Protein AF-A0A9E8SMD8-F1 (afdb_monomer_lite)

Secondary structure (DSSP, 8-state):
---HHHHHHHHHHHHHHHHHS---HHHHHHHTT--HHHHHHHHHHHHHHH-SS-S------------EEEE-TTS-EEEE-S---HHHHHHHHTT-

pLDDT: mean 78.11, std 11.48, range [39.31, 90.38]

Organism: NCBI:txid2910158

Foldseek 3Di:
DDDPVVVLVVLLVLLVCVVPDPDDLVRSCVVVVHDSVVNVVSNVVNCVVPVPDPDDDPPPPPPQDQPDWDADPVRDIDTDRDDDDVVVVVVVVVVD

Sequence (96 aa):
MFKVAEKAEEMLRLV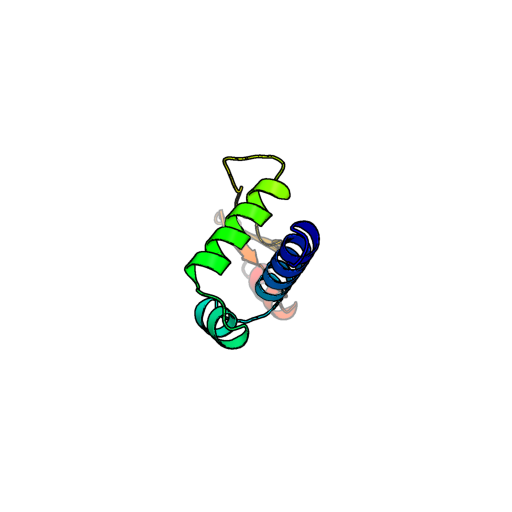TELESGEYDRQSFARLHGISVSKLDYWRARYRRQHSGRSGFVEIVNEPEPVLLEIVYPSGVLIRVKGELATARLRELVTLL

Structure (mmCIF, N/CA/C/O backbone):
data_AF-A0A9E8SMD8-F1
#
_entry.id   AF-A0A9E8SMD8-F1
#
loop_
_atom_site.group_PDB
_atom_site.id
_atom_site.type_symbol
_atom_site.label_atom_id
_atom_site.label_alt_id
_atom_site.label_comp_id
_atom_site.label_asym_id
_atom_site.label_entity_id
_atom_site.label_seq_id
_atom_site.pdbx_PDB_ins_code
_atom_site.Cartn_x
_atom_site.Cartn_y
_atom_site.Cartn_z
_atom_site.occupancy
_atom_site.B_iso_or_equiv
_atom_site.auth_seq_id
_atom_site.auth_comp_id
_atom_site.auth_asym_id
_atom_site.auth_atom_id
_atom_site.pdbx_PDB_model_num
ATOM 1 N N . MET A 1 1 ? 17.455 1.634 -39.609 1.00 39.31 1 MET A N 1
ATOM 2 C CA . MET A 1 1 ? 18.275 2.191 -38.509 1.00 39.31 1 MET A CA 1
ATOM 3 C C . MET A 1 1 ? 17.363 3.093 -37.681 1.00 39.31 1 MET A C 1
ATOM 5 O O . MET A 1 1 ? 17.239 4.268 -37.988 1.00 39.31 1 MET A O 1
ATOM 9 N N . PHE A 1 2 ? 16.613 2.519 -36.733 1.00 42.28 2 PHE A N 1
ATOM 10 C CA . PHE A 1 2 ? 15.605 3.260 -35.958 1.00 42.28 2 PHE A CA 1
ATOM 11 C C . PHE A 1 2 ? 16.287 4.165 -34.930 1.00 42.28 2 PHE A C 1
ATOM 13 O O . PHE A 1 2 ? 17.204 3.724 -34.225 1.00 42.28 2 PHE A O 1
ATOM 20 N N . LYS A 1 3 ? 15.889 5.440 -34.917 1.00 50.75 3 LYS A N 1
ATOM 21 C CA . LYS A 1 3 ? 16.517 6.516 -34.143 1.00 50.75 3 LYS A CA 1
ATOM 22 C C . LYS A 1 3 ? 16.390 6.207 -32.649 1.00 50.75 3 LYS A C 1
ATOM 24 O O . LYS A 1 3 ? 15.355 5.751 -32.183 1.00 50.75 3 LYS A O 1
ATOM 29 N N . VAL A 1 4 ? 17.453 6.458 -31.889 1.00 59.44 4 VAL A N 1
ATOM 30 C CA . VAL A 1 4 ? 17.580 6.110 -30.458 1.00 59.44 4 VAL A CA 1
ATOM 31 C C . VAL A 1 4 ? 16.412 6.623 -29.596 1.00 59.44 4 VAL A C 1
ATOM 33 O O . VAL A 1 4 ? 16.071 5.984 -28.604 1.00 59.44 4 VAL A O 1
ATOM 36 N N . ALA A 1 5 ? 15.777 7.728 -29.998 1.00 61.41 5 ALA A N 1
ATOM 37 C CA . ALA A 1 5 ? 14.613 8.303 -29.327 1.00 61.41 5 ALA A CA 1
ATOM 38 C C . ALA A 1 5 ? 13.361 7.408 -29.404 1.00 61.41 5 ALA A C 1
ATOM 40 O O . ALA A 1 5 ? 12.705 7.193 -28.393 1.00 61.41 5 ALA A O 1
ATOM 41 N N . GLU A 1 6 ? 13.093 6.805 -30.562 1.00 61.84 6 GLU A N 1
ATOM 42 C CA . GLU A 1 6 ? 11.895 5.987 -30.812 1.00 61.84 6 GLU A CA 1
ATOM 43 C C . GLU A 1 6 ? 11.911 4.708 -29.957 1.00 61.84 6 GLU A C 1
ATOM 45 O O . GLU A 1 6 ? 10.920 4.326 -29.342 1.00 61.84 6 GLU A O 1
ATOM 50 N N . LYS A 1 7 ? 13.101 4.114 -29.792 1.00 69.62 7 LYS A N 1
ATOM 51 C CA . LYS A 1 7 ? 13.311 2.962 -28.900 1.00 69.62 7 LYS A CA 1
ATOM 52 C C . LYS A 1 7 ? 13.171 3.306 -27.418 1.00 69.62 7 LYS A C 1
ATOM 54 O O . LYS A 1 7 ? 12.894 2.418 -26.615 1.00 69.62 7 LYS A O 1
ATOM 59 N N . ALA A 1 8 ? 13.450 4.550 -27.032 1.00 72.25 8 ALA A N 1
ATOM 60 C CA . ALA A 1 8 ? 13.320 4.987 -25.645 1.00 72.25 8 ALA A CA 1
ATOM 61 C C . ALA A 1 8 ? 11.853 5.237 -25.278 1.00 72.25 8 ALA A C 1
ATOM 63 O O . ALA A 1 8 ? 11.439 4.908 -24.171 1.00 72.25 8 ALA A O 1
ATOM 64 N N . GLU A 1 9 ? 11.073 5.760 -26.217 1.00 78.69 9 GLU A N 1
ATOM 65 C CA . GLU A 1 9 ? 9.638 5.983 -26.059 1.00 78.69 9 GLU A CA 1
ATOM 66 C C . GLU A 1 9 ? 8.860 4.659 -26.016 1.00 78.69 9 GLU A C 1
ATOM 68 O O . GLU A 1 9 ? 8.045 4.445 -25.120 1.00 78.69 9 GLU A O 1
ATOM 73 N N . GLU A 1 10 ? 9.197 3.716 -26.901 1.00 80.00 10 GLU A N 1
ATOM 74 C CA . GLU A 1 10 ? 8.637 2.359 -26.888 1.00 80.00 10 GLU A CA 1
ATOM 75 C C . GLU A 1 10 ? 8.951 1.621 -25.575 1.00 80.00 10 GLU A C 1
ATOM 77 O O . GLU A 1 10 ? 8.077 1.005 -24.965 1.00 80.00 10 GLU A O 1
ATOM 82 N N . MET A 1 11 ? 10.190 1.741 -25.092 1.00 84.69 11 MET A N 1
ATOM 83 C CA . MET A 1 11 ? 10.608 1.203 -23.796 1.00 84.69 11 MET A CA 1
ATOM 84 C C . MET A 1 11 ? 9.769 1.759 -22.641 1.00 84.69 11 MET A C 1
ATOM 86 O O . MET A 1 11 ? 9.318 0.998 -21.786 1.00 84.69 11 MET A O 1
ATOM 90 N N . LEU A 1 12 ? 9.580 3.079 -22.614 1.00 82.31 12 LEU A N 1
ATOM 91 C CA . LEU A 1 12 ? 8.835 3.775 -21.573 1.00 82.31 12 LEU A CA 1
ATOM 92 C C . LEU A 1 12 ? 7.377 3.310 -21.546 1.00 82.31 12 LEU A C 1
ATOM 94 O O . LEU A 1 12 ? 6.879 2.919 -20.494 1.00 82.31 12 LEU A O 1
ATOM 98 N N . ARG A 1 13 ? 6.742 3.257 -22.721 1.00 87.06 13 ARG A N 1
ATOM 99 C CA . ARG A 1 13 ? 5.364 2.791 -22.891 1.00 87.06 13 ARG A CA 1
ATOM 100 C C . ARG A 1 13 ? 5.162 1.378 -22.343 1.00 87.06 13 ARG A C 1
ATOM 102 O O . ARG A 1 13 ? 4.226 1.156 -21.583 1.00 87.06 13 ARG A O 1
ATOM 109 N N . LEU A 1 14 ? 6.055 0.447 -22.683 1.00 87.12 14 LEU A N 1
ATOM 110 C CA . LEU A 1 14 ? 5.969 -0.945 -22.227 1.00 87.12 14 LEU A CA 1
ATOM 111 C C . LEU A 1 14 ? 6.170 -1.089 -20.714 1.00 87.12 14 LEU A C 1
ATOM 113 O O . LEU A 1 14 ? 5.537 -1.932 -20.085 1.00 87.12 14 LEU A O 1
ATOM 117 N N . VAL A 1 15 ? 7.046 -0.276 -20.114 1.00 86.50 15 VAL A N 1
ATOM 118 C CA . VAL A 1 15 ? 7.230 -0.266 -18.655 1.00 86.50 15 VAL A CA 1
ATOM 119 C C . VAL A 1 15 ? 5.982 0.274 -17.957 1.00 86.50 15 VAL A C 1
ATOM 121 O O . VAL A 1 15 ? 5.556 -0.313 -16.968 1.00 86.50 15 VAL A O 1
ATOM 124 N N . THR A 1 16 ? 5.372 1.343 -18.470 1.00 84.88 16 THR A N 1
ATOM 125 C CA . THR A 1 16 ? 4.129 1.892 -17.910 1.00 84.88 16 THR A CA 1
ATOM 126 C C . THR A 1 16 ? 2.972 0.898 -18.009 1.00 84.88 16 THR A C 1
ATOM 128 O O . THR A 1 16 ? 2.260 0.710 -17.030 1.00 84.88 16 THR A O 1
ATOM 131 N N . GLU A 1 17 ? 2.822 0.226 -19.153 1.00 87.19 17 GLU A N 1
ATOM 132 C CA . GLU A 1 17 ? 1.772 -0.775 -19.386 1.00 87.19 17 GLU A CA 1
ATOM 133 C C . GLU A 1 17 ? 1.897 -1.986 -18.447 1.00 87.19 17 GLU A C 1
ATOM 135 O O . GLU A 1 17 ? 0.896 -2.469 -17.918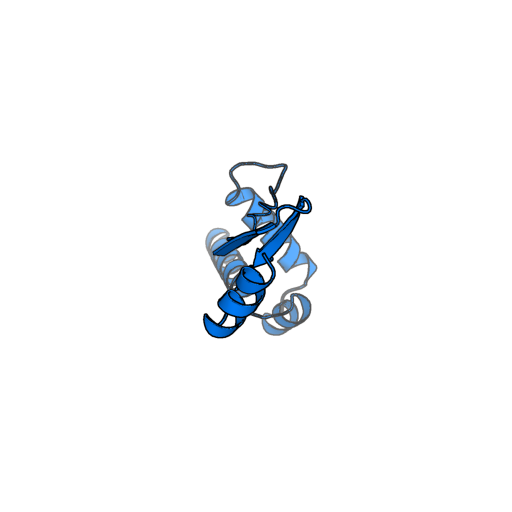 1.00 87.19 17 GLU A O 1
ATOM 140 N N . LEU A 1 18 ? 3.128 -2.434 -18.177 1.00 84.75 18 LEU A N 1
ATOM 141 C CA . LEU A 1 18 ? 3.396 -3.486 -17.197 1.00 84.75 18 LEU A CA 1
ATOM 142 C C . LEU A 1 18 ? 3.040 -3.067 -15.764 1.00 84.75 18 LEU A C 1
ATOM 144 O O . LEU A 1 18 ? 2.503 -3.880 -15.024 1.00 84.75 18 LEU A O 1
ATOM 148 N N . GLU A 1 19 ? 3.369 -1.840 -15.353 1.00 81.44 19 GLU A N 1
ATOM 149 C CA . GLU A 1 19 ? 3.097 -1.364 -13.984 1.00 81.44 19 GLU A CA 1
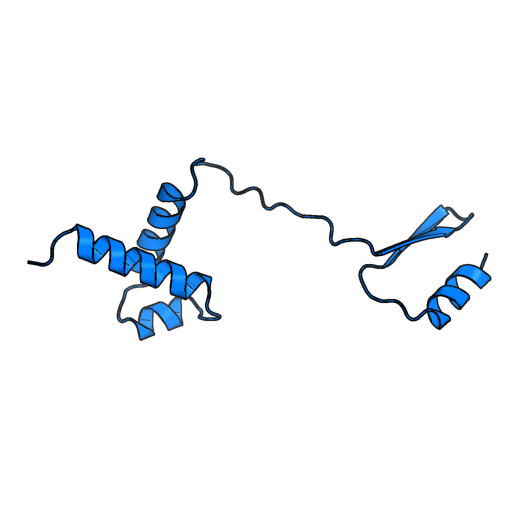ATOM 150 C C . GLU A 1 19 ? 1.604 -1.056 -13.760 1.00 81.44 19 GLU A C 1
ATOM 152 O O . GLU A 1 19 ? 1.136 -1.119 -12.628 1.00 81.44 19 GLU A O 1
ATOM 157 N N . SER A 1 20 ? 0.851 -0.726 -14.817 1.00 80.00 20 SER A N 1
ATOM 158 C CA . SER A 1 20 ? -0.593 -0.459 -14.735 1.00 80.00 20 SER A CA 1
ATOM 159 C C . SER A 1 20 ? -1.474 -1.700 -14.905 1.00 80.00 20 SER A C 1
ATOM 161 O O . SER A 1 20 ? -2.661 -1.648 -14.597 1.00 80.00 20 SER A O 1
ATOM 163 N N . GLY A 1 21 ? -0.935 -2.780 -15.472 1.00 77.75 21 GLY A N 1
ATOM 164 C CA . GLY A 1 21 ? -1.662 -4.023 -15.722 1.00 77.75 21 GLY A CA 1
ATOM 165 C C . GLY A 1 21 ? -1.455 -5.071 -14.626 1.00 77.75 21 GLY A C 1
ATOM 166 O O . GLY A 1 21 ? -0.513 -5.006 -13.847 1.00 77.75 21 GLY A O 1
ATOM 167 N N . GLU A 1 22 ? -2.292 -6.109 -14.613 1.00 76.62 22 GLU A N 1
ATOM 168 C CA . GLU A 1 22 ? -2.154 -7.268 -13.707 1.00 76.62 22 GLU A CA 1
ATOM 169 C C . GLU A 1 22 ? -1.221 -8.361 -14.266 1.00 76.62 22 GLU A C 1
ATOM 171 O O . GLU A 1 22 ? -1.312 -9.540 -13.916 1.00 76.62 22 GLU A O 1
ATOM 176 N N . TYR A 1 23 ? -0.329 -8.008 -15.192 1.00 79.38 23 TYR A N 1
ATOM 177 C CA . TYR A 1 23 ? 0.528 -8.989 -15.846 1.00 79.38 23 TYR A CA 1
ATOM 178 C C . TYR A 1 23 ? 1.730 -9.347 -14.971 1.00 79.38 23 TYR A C 1
ATOM 180 O O . TYR A 1 23 ? 2.492 -8.483 -14.539 1.00 79.38 23 TYR A O 1
ATOM 188 N N . ASP A 1 24 ? 1.982 -10.646 -14.796 1.00 84.12 24 ASP A N 1
ATOM 189 C CA . ASP A 1 24 ? 3.274 -11.088 -14.277 1.00 84.12 24 ASP A CA 1
ATOM 190 C C . ASP A 1 24 ? 4.399 -10.762 -15.276 1.00 84.12 24 ASP A C 1
ATOM 192 O O . ASP A 1 24 ? 4.245 -10.879 -16.498 1.00 84.12 24 ASP A O 1
ATOM 196 N N . ARG A 1 25 ? 5.575 -10.420 -14.740 1.00 83.81 25 ARG A N 1
ATOM 197 C CA . ARG A 1 25 ? 6.770 -10.027 -15.502 1.00 83.81 25 ARG A CA 1
ATOM 198 C C . ARG A 1 25 ? 7.154 -11.055 -16.561 1.00 83.81 25 ARG A C 1
ATOM 200 O O . ARG A 1 25 ? 7.562 -10.674 -17.658 1.00 83.81 25 ARG A O 1
ATOM 207 N N . GLN A 1 26 ? 7.043 -12.349 -16.250 1.00 85.94 26 GLN A N 1
ATOM 208 C CA . GLN A 1 26 ? 7.410 -13.408 -17.192 1.00 85.94 26 GLN A CA 1
ATOM 209 C C . GLN A 1 26 ? 6.384 -13.552 -18.314 1.00 85.94 26 GLN A C 1
ATOM 211 O O . GLN A 1 26 ? 6.741 -13.835 -19.459 1.00 85.94 26 GLN A O 1
ATOM 216 N N . SER A 1 27 ? 5.105 -13.375 -18.001 1.00 86.50 27 SER A N 1
ATOM 217 C CA . SER A 1 27 ? 4.026 -13.433 -18.986 1.00 86.50 27 SER A CA 1
ATOM 218 C C . SER A 1 27 ? 4.059 -12.221 -19.917 1.00 86.50 27 SER A C 1
ATOM 220 O O . SER A 1 27 ? 3.970 -12.395 -21.130 1.00 86.50 27 SER A O 1
ATOM 222 N N . PHE A 1 28 ? 4.319 -11.027 -19.384 1.00 89.44 28 PHE A N 1
ATOM 223 C CA . PHE A 1 28 ? 4.457 -9.802 -20.174 1.00 89.44 28 PHE A CA 1
ATOM 224 C C . PHE A 1 28 ? 5.674 -9.840 -21.110 1.00 89.44 28 PHE A C 1
ATOM 226 O O . PHE A 1 28 ? 5.568 -9.554 -22.301 1.00 89.44 28 PHE A O 1
ATOM 233 N N . ALA A 1 29 ? 6.832 -10.275 -20.603 1.00 87.69 29 ALA A N 1
ATOM 234 C CA . ALA A 1 29 ? 8.044 -10.433 -21.407 1.00 87.69 29 ALA A CA 1
ATOM 235 C C . ALA A 1 29 ? 7.823 -11.384 -22.601 1.00 87.69 29 ALA A C 1
ATOM 237 O O . ALA A 1 29 ? 8.218 -11.078 -23.727 1.00 87.69 29 ALA A O 1
ATOM 238 N N . ARG A 1 30 ? 7.124 -12.506 -22.372 1.00 87.12 30 ARG A N 1
ATOM 239 C CA . ARG A 1 30 ? 6.758 -13.457 -23.434 1.00 87.12 30 ARG A CA 1
ATOM 240 C C . ARG A 1 30 ? 5.780 -12.860 -24.444 1.00 87.12 30 ARG A C 1
ATOM 242 O O . ARG A 1 30 ? 6.001 -13.034 -25.638 1.00 87.12 30 ARG A O 1
ATOM 249 N N . LEU A 1 31 ? 4.751 -12.148 -23.983 1.00 88.06 31 LEU A N 1
ATOM 250 C CA . LEU A 1 31 ? 3.736 -11.528 -24.843 1.00 88.06 31 LEU A CA 1
ATOM 251 C C . LEU A 1 31 ? 4.347 -10.520 -25.826 1.00 88.06 31 LEU A C 1
ATOM 253 O O . LEU A 1 31 ? 4.015 -10.531 -27.007 1.00 88.06 31 LEU A O 1
ATOM 257 N N . HIS A 1 32 ? 5.274 -9.688 -25.351 1.00 85.06 32 HIS A N 1
ATOM 258 C CA . HIS A 1 32 ? 5.898 -8.639 -26.161 1.00 85.06 32 HIS A CA 1
ATOM 259 C C . HIS A 1 32 ? 7.215 -9.071 -26.830 1.00 85.06 32 HIS A C 1
ATOM 261 O O . HIS A 1 32 ? 7.898 -8.246 -27.436 1.00 85.06 32 HIS A O 1
ATOM 267 N N . GLY A 1 33 ? 7.601 -10.350 -26.730 1.00 87.38 33 GLY A N 1
ATOM 268 C CA . GLY A 1 33 ? 8.809 -10.881 -27.372 1.00 87.38 33 GLY A CA 1
ATOM 269 C C . GLY A 1 33 ? 10.118 -10.277 -26.846 1.00 87.38 33 GLY A C 1
ATOM 270 O O . GLY A 1 33 ? 11.102 -10.167 -27.579 1.00 87.38 33 GLY A O 1
ATOM 271 N N . ILE A 1 34 ? 10.143 -9.854 -25.581 1.00 88.62 34 ILE A N 1
ATOM 272 C CA . ILE A 1 34 ? 11.288 -9.195 -24.942 1.00 88.62 34 ILE A CA 1
ATOM 273 C C . ILE A 1 34 ? 11.849 -10.109 -23.854 1.00 88.62 34 ILE A C 1
ATOM 275 O O . ILE A 1 34 ? 11.115 -10.805 -23.163 1.00 88.62 34 ILE A O 1
ATOM 279 N N . SER A 1 35 ? 13.169 -10.116 -23.666 1.00 88.25 35 SER A N 1
ATOM 280 C CA . SER A 1 35 ? 13.759 -10.870 -22.560 1.00 88.25 35 SER A CA 1
ATOM 281 C C . SER A 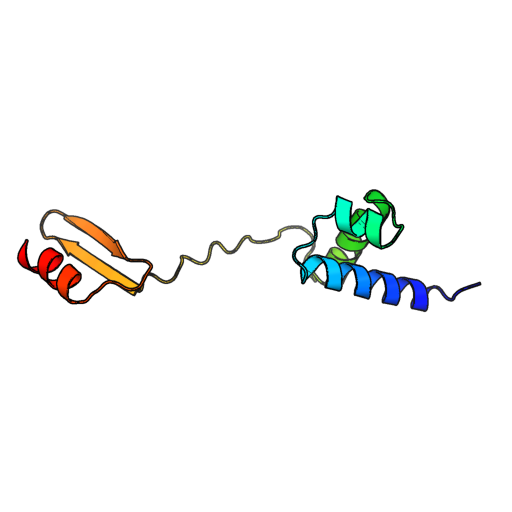1 35 ? 13.459 -10.206 -21.215 1.00 88.25 35 SER A C 1
ATOM 283 O O . SER A 1 35 ? 13.506 -8.981 -21.084 1.00 88.25 35 SER A O 1
ATOM 285 N N . VAL A 1 36 ? 13.228 -11.020 -20.183 1.00 87.44 36 VAL A N 1
ATOM 286 C CA . VAL A 1 36 ? 12.970 -10.535 -18.815 1.00 87.44 36 VAL A CA 1
ATOM 287 C C . VAL A 1 36 ? 14.095 -9.610 -18.338 1.00 87.44 36 VAL A C 1
ATOM 289 O O . VAL A 1 36 ? 13.830 -8.533 -17.820 1.00 87.44 36 VAL A O 1
ATOM 292 N N . SER A 1 37 ? 15.356 -9.949 -18.621 1.00 87.44 37 SER A N 1
ATOM 293 C CA . SER A 1 37 ? 16.509 -9.113 -18.259 1.00 87.44 37 SER A CA 1
ATOM 294 C C . SER A 1 37 ? 16.492 -7.734 -18.929 1.00 87.44 37 SER A C 1
ATOM 296 O O . SER A 1 37 ? 16.907 -6.745 -18.327 1.00 87.44 37 SER A O 1
ATOM 298 N N . LYS A 1 38 ? 16.012 -7.649 -20.177 1.00 87.62 38 LYS A N 1
ATOM 299 C CA . LYS A 1 38 ? 15.894 -6.383 -20.913 1.00 87.62 38 LYS A CA 1
ATOM 300 C C . LYS A 1 38 ? 14.759 -5.532 -20.344 1.00 87.62 38 LYS A C 1
ATOM 302 O O . LYS A 1 38 ? 14.945 -4.331 -20.169 1.00 87.62 38 LYS A O 1
ATOM 307 N N . LEU A 1 39 ? 13.646 -6.165 -19.981 1.00 88.06 39 LEU A N 1
ATOM 308 C CA . LEU A 1 39 ? 12.523 -5.531 -19.293 1.00 88.06 39 LEU A CA 1
ATOM 309 C C . LEU A 1 39 ? 12.923 -5.010 -17.901 1.00 88.06 39 LEU A C 1
ATOM 311 O O . LEU A 1 39 ? 12.637 -3.863 -17.567 1.00 88.06 39 LEU A O 1
ATOM 315 N N . ASP A 1 40 ? 13.665 -5.791 -17.114 1.00 87.06 40 ASP A N 1
ATOM 316 C CA . ASP A 1 40 ? 14.172 -5.366 -15.803 1.00 87.06 40 ASP A CA 1
ATOM 317 C C . ASP A 1 40 ? 15.165 -4.201 -15.917 1.00 87.06 40 ASP A C 1
ATOM 319 O O . ASP A 1 40 ? 15.103 -3.246 -15.136 1.00 87.06 40 ASP A O 1
ATOM 323 N N . TYR A 1 41 ? 16.049 -4.232 -16.921 1.00 87.31 41 TYR A N 1
ATOM 324 C CA . TYR A 1 41 ? 16.941 -3.112 -17.222 1.00 87.31 41 TYR A CA 1
ATOM 325 C C . TYR A 1 41 ? 16.151 -1.836 -17.543 1.00 87.31 41 TYR A C 1
ATOM 327 O O . TYR A 1 41 ? 16.466 -0.762 -17.023 1.00 87.31 41 TYR A O 1
ATOM 335 N N . TRP A 1 42 ? 15.102 -1.947 -18.359 1.00 89.06 42 TRP A N 1
ATOM 336 C CA . TRP A 1 42 ? 14.219 -0.833 -18.696 1.00 89.06 42 TRP A CA 1
ATOM 337 C C . TRP A 1 42 ? 13.487 -0.277 -17.480 1.00 89.06 42 TRP A C 1
ATOM 339 O O . TRP A 1 42 ? 13.521 0.932 -17.271 1.00 89.06 42 TRP A O 1
ATOM 349 N N . ARG A 1 43 ? 12.940 -1.130 -16.608 1.00 86.31 43 ARG A N 1
ATOM 350 C CA . ARG A 1 43 ? 12.316 -0.705 -15.342 1.00 86.31 43 ARG A CA 1
ATOM 351 C C . ARG A 1 43 ? 13.303 0.000 -14.417 1.00 86.31 43 ARG A C 1
ATOM 353 O O . ARG A 1 43 ? 12.990 1.039 -13.838 1.00 86.31 43 ARG A O 1
ATOM 360 N N . ALA A 1 44 ? 14.515 -0.536 -14.270 1.00 83.75 44 ALA A N 1
ATOM 361 C CA . ALA A 1 44 ? 15.558 0.088 -13.460 1.00 83.75 44 ALA A CA 1
ATOM 362 C C . ALA A 1 44 ? 15.959 1.464 -14.014 1.00 83.75 44 ALA A C 1
ATOM 364 O O . ALA A 1 44 ? 16.131 2.414 -13.249 1.00 83.75 44 ALA A O 1
ATOM 365 N N . ARG A 1 45 ? 16.073 1.585 -15.339 1.00 82.88 45 ARG A N 1
ATOM 366 C CA . ARG A 1 45 ? 16.376 2.844 -16.023 1.00 82.88 45 ARG A CA 1
ATOM 367 C C . ARG A 1 45 ? 15.232 3.854 -15.909 1.00 82.88 45 ARG A C 1
ATOM 369 O O . ARG A 1 45 ? 15.504 5.007 -15.588 1.00 82.88 45 ARG A O 1
ATOM 376 N N . TYR A 1 46 ? 13.989 3.418 -16.107 1.00 82.25 46 TYR A N 1
ATOM 377 C CA . TYR A 1 46 ? 12.783 4.231 -15.957 1.00 82.25 46 TYR A CA 1
ATOM 378 C C . TYR A 1 46 ? 12.688 4.804 -14.544 1.00 82.25 46 TYR A C 1
ATOM 380 O O . TYR A 1 46 ? 12.579 6.019 -14.390 1.00 82.25 46 TYR A O 1
ATOM 388 N N . ARG A 1 47 ? 12.864 3.958 -13.516 1.00 78.25 47 ARG A N 1
ATOM 389 C CA . ARG A 1 47 ? 12.913 4.406 -12.119 1.00 78.25 47 ARG A CA 1
ATOM 390 C C . ARG A 1 47 ? 13.990 5.455 -11.911 1.00 78.25 47 ARG A C 1
ATOM 392 O O . ARG A 1 47 ? 13.652 6.536 -11.477 1.00 78.25 47 ARG A O 1
ATOM 399 N N . ARG A 1 48 ? 15.243 5.218 -12.313 1.00 76.75 48 ARG A N 1
ATOM 400 C CA . ARG A 1 48 ? 16.324 6.213 -12.148 1.00 76.75 48 ARG A CA 1
ATOM 401 C C . ARG A 1 48 ? 16.041 7.562 -12.815 1.00 76.75 48 ARG A C 1
ATOM 403 O O . ARG A 1 48 ? 16.524 8.572 -12.323 1.00 76.75 48 ARG A O 1
ATOM 410 N N . GLN A 1 49 ? 15.320 7.575 -13.936 1.00 74.38 49 GLN A N 1
ATOM 411 C CA . GLN A 1 49 ? 14.973 8.807 -14.650 1.00 74.38 49 GLN A CA 1
ATOM 412 C C . GLN A 1 49 ? 13.779 9.547 -14.026 1.00 74.38 49 GLN A C 1
ATOM 414 O O . GLN A 1 49 ? 13.755 10.771 -14.074 1.00 74.38 49 GLN A O 1
ATOM 419 N N . HIS A 1 50 ? 12.821 8.826 -13.433 1.00 71.38 50 HIS A N 1
ATOM 420 C CA . HIS A 1 50 ? 11.591 9.405 -12.868 1.00 71.38 50 HIS A CA 1
ATOM 421 C C . HIS A 1 50 ? 11.660 9.607 -11.349 1.00 71.38 50 HIS A C 1
ATOM 423 O O . HIS A 1 50 ? 10.960 10.450 -10.799 1.00 71.38 50 HIS A O 1
ATOM 429 N N . SER A 1 51 ? 12.532 8.880 -10.652 1.00 63.38 51 SER A N 1
ATOM 430 C CA . SER A 1 51 ? 12.861 9.119 -9.253 1.00 63.38 51 SER A CA 1
ATOM 431 C C . SER A 1 51 ? 14.020 10.111 -9.190 1.00 63.38 51 SER A C 1
ATOM 433 O O . SER A 1 51 ? 15.182 9.728 -9.324 1.00 63.38 51 SER A O 1
ATOM 435 N N . GLY A 1 52 ? 13.724 11.385 -8.927 1.00 57.94 52 GLY A N 1
ATOM 436 C CA . GLY A 1 52 ? 14.732 12.426 -8.670 1.00 57.94 52 GLY A CA 1
ATOM 437 C C . GLY A 1 52 ? 15.625 12.173 -7.441 1.00 57.94 52 GLY A C 1
ATOM 438 O O . GLY A 1 52 ? 16.480 12.994 -7.120 1.00 57.94 52 GLY A O 1
ATOM 439 N N . ARG A 1 53 ? 15.455 11.046 -6.739 1.00 55.47 53 ARG A N 1
ATOM 440 C CA . ARG A 1 53 ? 16.274 10.620 -5.602 1.00 55.47 53 ARG A CA 1
ATOM 441 C C . ARG A 1 53 ? 16.654 9.151 -5.745 1.00 55.47 53 ARG A C 1
ATOM 443 O O . ARG A 1 53 ? 15.860 8.247 -5.518 1.00 55.47 53 ARG A O 1
ATOM 450 N N . SER A 1 54 ? 17.906 8.930 -6.124 1.00 59.62 54 SER A N 1
ATOM 451 C CA . SER A 1 54 ? 18.576 7.639 -6.003 1.00 59.62 54 SER A CA 1
ATOM 452 C C . SER A 1 54 ? 18.741 7.282 -4.523 1.00 59.62 54 SER A C 1
ATOM 454 O O . SER A 1 54 ? 19.359 8.046 -3.788 1.00 59.62 54 SER A O 1
ATOM 456 N N . GLY A 1 55 ? 18.269 6.103 -4.109 1.00 65.25 55 GLY A N 1
ATOM 457 C CA . GLY A 1 55 ? 18.833 5.393 -2.952 1.00 65.25 55 GLY A CA 1
ATOM 458 C C . GLY A 1 55 ? 17.845 4.843 -1.928 1.00 65.25 55 GLY A C 1
ATOM 459 O O . GLY A 1 55 ? 18.178 3.873 -1.257 1.00 65.25 55 GLY A O 1
ATOM 460 N N . PHE A 1 56 ? 16.631 5.381 -1.831 1.00 60.59 56 PHE A N 1
ATOM 461 C CA . PHE A 1 56 ? 15.639 4.887 -0.876 1.00 60.59 56 PHE A CA 1
ATOM 462 C C . PHE A 1 56 ? 14.239 5.054 -1.463 1.00 60.59 56 PHE A C 1
ATOM 464 O O . PHE A 1 56 ? 13.833 6.167 -1.791 1.00 60.59 56 PHE A O 1
ATOM 471 N N . VAL A 1 57 ? 13.523 3.942 -1.640 1.00 62.91 57 VAL A N 1
ATOM 472 C CA . VAL A 1 57 ? 12.074 3.973 -1.852 1.00 62.91 57 VAL A CA 1
ATOM 473 C C . VAL A 1 57 ? 11.485 3.850 -0.462 1.00 62.91 57 VAL A C 1
ATOM 475 O O . VAL A 1 57 ? 11.517 2.773 0.129 1.00 62.91 57 VAL A O 1
ATOM 478 N N . GLU A 1 58 ? 11.039 4.972 0.092 1.00 66.50 58 GLU A N 1
ATOM 479 C CA . GLU A 1 58 ? 10.260 4.949 1.319 1.00 66.50 58 GLU A CA 1
ATOM 480 C C . GLU A 1 58 ? 8.984 4.157 1.028 1.00 66.50 58 GLU A C 1
ATOM 482 O O . GLU A 1 58 ? 8.140 4.575 0.236 1.00 66.50 58 GLU A O 1
ATOM 487 N N . ILE A 1 59 ? 8.875 2.966 1.617 1.00 66.56 59 ILE A N 1
ATOM 488 C CA . ILE A 1 59 ? 7.591 2.284 1.709 1.00 66.56 59 ILE A CA 1
ATOM 489 C C . ILE A 1 59 ? 6.846 3.077 2.770 1.00 66.56 59 ILE A C 1
ATOM 491 O O . ILE A 1 59 ? 7.024 2.834 3.964 1.00 66.56 59 ILE A O 1
ATOM 495 N N . VAL A 1 60 ? 6.097 4.088 2.333 1.00 64.75 60 VAL A N 1
ATOM 496 C CA . VAL A 1 60 ? 5.192 4.804 3.222 1.00 64.75 60 VAL A CA 1
ATOM 497 C C . VAL A 1 60 ? 4.172 3.765 3.663 1.00 64.75 60 VAL A C 1
ATOM 499 O O . VAL A 1 60 ? 3.270 3.393 2.916 1.00 64.75 60 VAL A O 1
ATOM 502 N N . ASN A 1 61 ? 4.373 3.214 4.857 1.00 59.44 61 ASN A N 1
ATOM 503 C CA . ASN A 1 61 ? 3.354 2.440 5.536 1.00 59.44 61 ASN A CA 1
ATOM 504 C C . ASN A 1 61 ? 2.355 3.471 6.056 1.00 59.44 61 ASN A C 1
ATOM 506 O O . ASN A 1 61 ? 2.395 3.837 7.231 1.00 59.44 61 ASN A O 1
ATOM 510 N N . GLU A 1 62 ? 1.563 4.044 5.144 1.00 67.81 62 GLU A N 1
ATOM 511 C CA . GLU A 1 62 ? 0.450 4.891 5.538 1.00 67.81 62 GLU A CA 1
ATOM 512 C C . GLU A 1 62 ? -0.408 4.027 6.459 1.00 67.81 62 GLU A C 1
ATOM 514 O O . GLU A 1 62 ? -0.855 2.953 6.039 1.00 67.81 62 GLU A O 1
ATOM 519 N N . PRO A 1 63 ? -0.567 4.407 7.740 1.00 66.12 63 PRO A N 1
ATOM 520 C CA . PRO A 1 63 ? -1.460 3.668 8.603 1.00 66.12 63 PRO A CA 1
ATOM 521 C C . PRO A 1 63 ? -2.825 3.709 7.928 1.00 66.12 63 PRO A C 1
ATOM 523 O O . PRO A 1 63 ? -3.363 4.794 7.704 1.00 66.12 63 PRO A O 1
ATOM 526 N N . GLU A 1 64 ? -3.343 2.533 7.559 1.00 69.38 64 GLU A N 1
ATOM 527 C CA . GLU A 1 64 ? -4.693 2.422 7.010 1.00 69.38 64 GLU A CA 1
ATOM 528 C C . GLU A 1 64 ? -5.631 3.269 7.875 1.00 69.38 64 GLU A C 1
ATOM 530 O O . GLU A 1 64 ? -5.543 3.174 9.109 1.00 69.38 64 GLU A O 1
ATOM 535 N N . PRO A 1 65 ? -6.482 4.111 7.266 1.00 72.31 65 PRO A N 1
ATOM 536 C CA . PRO A 1 65 ? -7.305 5.045 8.010 1.00 72.31 65 PRO A CA 1
ATOM 537 C C . PRO A 1 65 ? -8.139 4.269 9.029 1.00 72.31 65 PRO A C 1
ATOM 539 O O . PRO A 1 65 ? -9.028 3.491 8.684 1.00 72.31 65 PRO A O 1
ATOM 542 N N . VAL A 1 66 ? -7.817 4.453 10.310 1.00 69.25 66 VAL A N 1
ATOM 543 C CA . VAL A 1 66 ? -8.620 3.901 11.396 1.00 69.25 66 VAL A CA 1
ATOM 544 C C . VAL A 1 66 ? -9.889 4.736 11.443 1.00 69.25 66 VAL A C 1
ATOM 546 O O . VAL A 1 66 ? -9.848 5.919 11.772 1.00 69.25 66 VAL A O 1
ATOM 549 N N . LEU A 1 67 ? -11.013 4.124 11.082 1.00 79.25 67 LEU A N 1
ATOM 550 C CA . LEU A 1 67 ? -12.308 4.801 11.045 1.00 79.25 67 LEU A CA 1
ATOM 551 C C . LEU A 1 67 ? -12.854 5.044 12.455 1.00 79.25 67 LEU A C 1
ATOM 553 O O . LEU A 1 67 ? -13.607 5.990 12.673 1.00 79.25 67 LEU A O 1
ATOM 557 N N . LEU A 1 68 ? -12.484 4.184 13.409 1.00 84.75 68 LEU A N 1
ATOM 558 C CA . LEU A 1 68 ? -12.971 4.240 14.781 1.00 84.75 68 LEU A CA 1
ATOM 559 C C . LEU A 1 68 ? -11.992 3.578 15.763 1.00 84.75 68 LEU A C 1
ATOM 561 O O . LEU A 1 68 ? -11.495 2.474 15.518 1.00 84.75 68 LEU A O 1
ATOM 565 N N . GLU A 1 69 ? -11.793 4.222 16.913 1.00 88.69 69 GLU A N 1
ATOM 566 C CA . GLU A 1 69 ? -11.078 3.677 18.069 1.00 88.69 69 GLU A CA 1
ATOM 567 C C . GLU A 1 69 ? -11.998 3.677 19.304 1.00 88.69 69 GLU A C 1
ATOM 569 O O . GLU A 1 69 ? -12.653 4.679 19.594 1.00 88.69 69 GLU A O 1
ATOM 574 N N . ILE A 1 70 ? -12.073 2.547 20.017 1.00 87.94 70 ILE A N 1
ATOM 575 C CA . ILE A 1 70 ? -12.842 2.390 21.262 1.00 87.94 70 ILE A CA 1
ATOM 576 C C . ILE A 1 70 ? -11.864 2.076 22.396 1.00 87.94 70 ILE A C 1
ATOM 578 O O . ILE A 1 70 ? -11.127 1.091 22.319 1.00 87.94 70 ILE A O 1
ATOM 582 N N . VAL A 1 71 ? -11.884 2.892 23.452 1.00 90.38 71 VAL A N 1
ATOM 583 C CA . VAL A 1 71 ? -11.031 2.737 24.640 1.00 90.38 71 VAL A CA 1
ATOM 584 C C . VAL A 1 71 ? -11.897 2.370 25.841 1.00 90.38 71 VAL A C 1
ATOM 586 O O . VAL A 1 71 ? -12.772 3.137 26.238 1.00 90.38 71 VAL A O 1
ATOM 589 N N . TYR A 1 72 ? -11.646 1.200 26.427 1.00 89.25 72 TYR A N 1
ATOM 590 C CA . TYR A 1 72 ? -12.341 0.728 27.624 1.00 89.25 72 TYR A CA 1
ATOM 591 C C . TYR A 1 72 ? -11.621 1.183 28.906 1.00 89.25 72 TYR A C 1
ATOM 593 O O . TYR A 1 72 ? -10.394 1.293 28.905 1.00 89.25 72 TYR A O 1
ATOM 601 N N . PRO A 1 73 ? -12.334 1.357 30.037 1.00 88.06 73 PRO A N 1
ATOM 602 C CA . PRO A 1 73 ? -11.750 1.672 31.343 1.00 88.06 73 PRO A CA 1
ATOM 603 C C . PRO A 1 73 ? -10.703 0.662 31.817 1.00 88.06 73 PRO A C 1
ATOM 605 O O . PRO A 1 73 ? -9.797 1.014 32.563 1.00 88.06 73 PRO A O 1
ATOM 608 N N . SER A 1 74 ? -10.801 -0.590 31.361 1.00 86.56 74 SER A N 1
ATOM 609 C CA . SER A 1 74 ? -9.801 -1.634 31.604 1.00 86.56 74 SER A CA 1
ATOM 610 C C . SER A 1 74 ? -8.459 -1.382 30.902 1.00 86.56 74 SER A C 1
ATOM 612 O O . SER A 1 74 ? -7.502 -2.112 31.145 1.00 86.56 74 SER A O 1
ATOM 614 N N . GLY A 1 75 ? -8.381 -0.385 30.016 1.00 86.38 75 GLY A N 1
ATOM 615 C CA . GLY A 1 75 ? -7.223 -0.101 29.170 1.00 86.38 75 GLY A CA 1
ATOM 616 C C . GLY A 1 75 ? -7.210 -0.882 27.853 1.00 86.38 75 GLY A C 1
ATOM 617 O O . GLY A 1 75 ? -6.272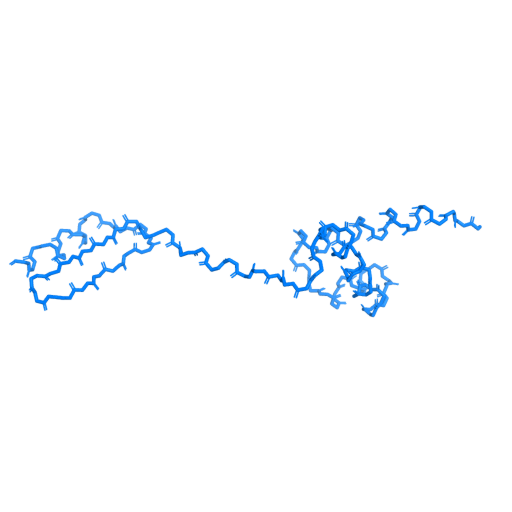 -0.738 27.071 1.00 86.38 75 GLY A O 1
ATOM 618 N N . VAL A 1 76 ? -8.235 -1.699 27.581 1.00 90.31 76 VAL A N 1
ATOM 619 C CA . VAL A 1 76 ? -8.376 -2.387 26.291 1.00 90.31 76 VAL A CA 1
ATOM 620 C C . VAL A 1 76 ? -8.714 -1.371 25.202 1.00 90.31 76 VAL A C 1
ATOM 622 O O . VAL A 1 76 ? -9.614 -0.548 25.365 1.00 90.31 76 VAL A O 1
ATOM 625 N N . LEU A 1 77 ? -8.005 -1.458 24.077 1.00 90.06 77 LEU A N 1
ATOM 626 C CA . LEU A 1 77 ? -8.163 -0.576 22.927 1.00 90.06 77 LEU A CA 1
ATOM 627 C C . LEU A 1 77 ? -8.532 -1.403 21.693 1.00 90.06 77 LEU A C 1
ATOM 629 O O . LEU A 1 77 ? -7.813 -2.330 21.317 1.00 90.06 77 LEU A O 1
ATOM 633 N N . ILE A 1 78 ? -9.653 -1.061 21.061 1.00 87.50 78 ILE A N 1
ATOM 634 C CA . ILE A 1 78 ? -10.140 -1.711 19.842 1.00 87.50 78 ILE A CA 1
ATOM 635 C C . ILE A 1 78 ? -10.043 -0.716 18.687 1.00 87.50 78 ILE A C 1
ATOM 637 O O . ILE A 1 78 ? -10.629 0.363 18.746 1.00 87.50 78 ILE A O 1
ATOM 641 N N . ARG A 1 79 ? -9.329 -1.099 17.621 1.00 88.56 79 ARG A N 1
ATOM 642 C CA . ARG A 1 79 ? -9.223 -0.327 16.372 1.00 88.56 79 ARG A CA 1
ATOM 643 C C . ARG A 1 79 ? -10.013 -0.995 15.269 1.00 88.56 79 ARG A C 1
ATOM 645 O O . ARG A 1 79 ? -9.814 -2.176 14.992 1.00 88.56 79 ARG A O 1
ATOM 652 N N . VAL A 1 80 ? -10.860 -0.218 14.609 1.00 85.81 80 VAL A N 1
ATOM 653 C CA . VAL A 1 80 ? -11.702 -0.685 13.513 1.00 85.81 80 VAL A CA 1
ATOM 654 C C . VAL A 1 80 ? -11.257 -0.005 12.221 1.00 85.81 80 VAL A C 1
ATOM 656 O O . VAL A 1 80 ? -11.254 1.220 12.110 1.00 85.81 80 VAL A O 1
ATOM 659 N N . LYS A 1 81 ? -10.850 -0.826 11.250 1.00 79.50 81 LYS A N 1
ATOM 660 C CA . LYS A 1 81 ? -10.243 -0.405 9.976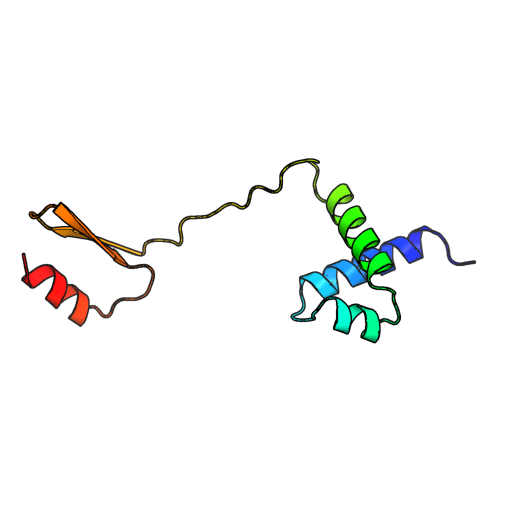 1.00 79.50 81 LYS A CA 1
ATOM 661 C C . LYS A 1 81 ? -11.211 -0.413 8.782 1.00 79.50 81 LYS A C 1
ATOM 663 O O . LYS A 1 81 ? -10.799 -0.167 7.659 1.00 79.50 81 LYS A O 1
ATOM 668 N N . GLY A 1 82 ? -12.481 -0.741 9.005 1.00 79.88 82 GLY A N 1
ATOM 669 C CA . GLY A 1 82 ? -13.497 -0.866 7.959 1.00 79.88 82 GLY A CA 1
ATOM 670 C C . GLY A 1 82 ? -14.875 -0.466 8.471 1.00 79.88 82 GLY A C 1
ATOM 671 O O . GLY A 1 82 ? -15.026 -0.111 9.642 1.00 79.88 82 GLY A O 1
ATOM 672 N N . GLU A 1 83 ? -15.880 -0.508 7.600 1.00 79.12 83 GLU A N 1
ATOM 673 C CA . GLU A 1 83 ? -17.249 -0.205 8.008 1.00 79.12 83 GLU A CA 1
ATOM 674 C C . GLU A 1 83 ? -17.726 -1.199 9.071 1.00 79.12 83 GLU A C 1
ATOM 676 O O . GLU A 1 83 ? -17.702 -2.417 8.888 1.00 79.12 83 GLU A O 1
ATOM 681 N N . LEU A 1 84 ? -18.169 -0.661 10.204 1.00 79.19 84 LEU A N 1
ATOM 682 C CA . LEU A 1 84 ? -18.780 -1.429 11.274 1.00 79.19 84 LEU A CA 1
ATOM 683 C C . LEU A 1 84 ? -20.264 -1.100 11.317 1.00 79.19 84 LEU A C 1
ATOM 685 O O . LEU A 1 84 ? -20.647 0.058 11.481 1.00 79.19 84 LEU A O 1
ATOM 689 N N . ALA A 1 85 ? -21.102 -2.130 11.230 1.00 85.00 85 ALA A N 1
ATOM 690 C CA . ALA A 1 85 ? -22.534 -1.966 11.418 1.00 85.00 85 ALA A CA 1
ATOM 691 C C . ALA A 1 85 ? -22.818 -1.317 12.784 1.00 85.00 85 ALA A C 1
ATOM 693 O O . ALA A 1 85 ? -22.353 -1.793 13.823 1.00 85.00 85 ALA A O 1
ATOM 694 N N . THR A 1 86 ? -23.635 -0.264 12.801 1.00 81.56 86 THR A N 1
ATOM 695 C CA . THR A 1 86 ? -23.945 0.515 14.012 1.00 81.56 86 THR A CA 1
ATOM 696 C C . THR A 1 86 ? -24.530 -0.345 15.139 1.00 81.56 86 THR A C 1
ATOM 698 O O . THR A 1 86 ? -24.281 -0.090 16.315 1.00 81.56 86 THR A O 1
ATOM 701 N N . ALA A 1 87 ? -25.257 -1.415 14.798 1.00 84.56 87 ALA A N 1
ATOM 702 C CA . ALA A 1 87 ? -25.759 -2.381 15.775 1.00 84.56 87 ALA A CA 1
ATOM 703 C C . ALA A 1 87 ? -24.623 -3.065 16.558 1.00 84.56 87 ALA A C 1
ATOM 705 O O . ALA A 1 87 ? -24.726 -3.232 17.771 1.00 84.56 87 ALA A O 1
ATOM 706 N N . ARG A 1 88 ? -23.515 -3.393 15.882 1.00 82.62 88 ARG A N 1
ATOM 707 C CA . ARG A 1 88 ? -22.348 -4.041 16.491 1.00 82.62 88 ARG A CA 1
ATOM 708 C C . ARG A 1 88 ? -21.526 -3.068 17.330 1.00 82.62 88 ARG A C 1
ATOM 710 O O . ARG A 1 88 ? -21.016 -3.450 18.377 1.00 82.62 88 ARG A O 1
ATOM 717 N N . LEU A 1 89 ? -21.456 -1.803 16.909 1.00 84.81 89 LEU A N 1
ATOM 718 C CA . LEU A 1 89 ? -20.881 -0.724 17.715 1.00 84.81 89 LEU A CA 1
ATOM 719 C C . LEU A 1 89 ? -21.597 -0.601 19.066 1.00 84.81 89 LEU A C 1
ATOM 721 O O . LEU A 1 89 ? -20.941 -0.502 20.100 1.00 84.81 89 LEU A O 1
ATOM 725 N N . ARG A 1 90 ? -22.937 -0.656 19.067 1.00 83.81 90 ARG A N 1
ATOM 726 C CA . ARG A 1 90 ? -23.727 -0.587 20.303 1.00 83.81 90 ARG A CA 1
ATOM 727 C C . ARG A 1 90 ? -23.313 -1.674 21.286 1.00 83.81 90 ARG A C 1
ATOM 729 O O . ARG A 1 90 ? -23.082 -1.349 22.440 1.00 83.81 90 ARG A O 1
ATOM 736 N N . GLU A 1 91 ? -23.186 -2.919 20.825 1.00 86.12 91 GLU A N 1
ATOM 737 C CA . GLU A 1 91 ? -22.780 -4.044 21.677 1.00 86.12 91 GLU A CA 1
ATOM 738 C C . GLU A 1 91 ? -21.421 -3.814 22.345 1.00 86.12 91 GLU A C 1
ATOM 740 O O . GLU A 1 91 ? -21.277 -4.085 23.535 1.00 86.12 91 GLU A O 1
ATOM 745 N N . LEU A 1 92 ? -20.450 -3.272 21.601 1.00 82.38 92 LEU A N 1
ATOM 746 C CA . LEU A 1 92 ? -19.120 -2.960 22.124 1.00 82.38 92 LEU A CA 1
ATOM 747 C C . LEU A 1 92 ? -19.185 -1.882 23.214 1.00 82.38 92 LEU A C 1
ATOM 749 O O . LEU A 1 92 ? -18.514 -2.007 24.234 1.00 82.38 92 LEU A O 1
ATOM 753 N N . VAL A 1 93 ? -20.016 -0.857 23.035 1.00 79.88 93 VAL A N 1
ATOM 754 C CA . VAL A 1 93 ? -20.141 0.252 23.993 1.00 79.88 93 VAL A CA 1
ATOM 755 C C . VAL A 1 93 ? -20.972 -0.134 25.220 1.00 79.88 93 VAL A C 1
ATOM 757 O O . VAL A 1 93 ? -20.658 0.304 26.315 1.00 79.88 93 VAL A O 1
ATOM 760 N N . THR A 1 94 ? -21.997 -0.981 25.091 1.00 75.69 94 THR A N 1
ATOM 761 C CA . THR A 1 94 ? -22.827 -1.416 26.236 1.00 75.69 94 THR A CA 1
ATOM 762 C C . THR A 1 94 ? -22.139 -2.394 27.195 1.00 75.69 94 THR A C 1
ATOM 764 O O . THR A 1 94 ? -22.745 -2.786 28.186 1.00 75.69 94 THR A O 1
ATOM 767 N N . LEU A 1 95 ? -20.906 -2.814 26.898 1.00 61.00 95 LEU A N 1
ATOM 768 C CA . LEU A 1 95 ? -20.057 -3.582 27.817 1.00 61.00 95 LEU A CA 1
ATOM 769 C C . LEU A 1 95 ? -19.210 -2.684 28.743 1.00 61.00 95 LEU A C 1
ATOM 771 O O . LEU A 1 95 ? -18.423 -3.213 29.529 1.00 61.00 95 LEU A O 1
ATOM 775 N N . LEU A 1 96 ? -19.343 -1.356 28.619 1.00 55.62 96 LEU A N 1
ATOM 776 C CA . LEU A 1 96 ? -18.807 -0.346 29.540 1.00 55.62 96 LEU A CA 1
ATOM 777 C C . LEU A 1 96 ? -19.722 -0.171 30.754 1.00 55.62 96 LEU A C 1
ATOM 779 O O . LEU A 1 96 ? -19.162 -0.032 31.863 1.00 55.62 96 LEU A O 1
#

Radius of gyration: 24.03 Å; chains: 1; bounding box: 45×26×70 Å